Protein AF-A0A6L2QD04-F1 (afdb_monomer)

Radius of gyration: 17.27 Å; Cα contacts (8 Å, |Δi|>4): 149; chains: 1; bounding box: 39×33×48 Å

Structure (mmCIF, N/CA/C/O backbone):
data_AF-A0A6L2QD04-F1
#
_entry.id   AF-A0A6L2QD04-F1
#
loop_
_atom_site.group_PDB
_atom_site.id
_atom_site.type_symbol
_atom_site.label_atom_id
_atom_site.label_alt_id
_atom_site.label_comp_id
_atom_site.label_asym_id
_atom_site.label_entity_id
_atom_site.label_seq_id
_atom_site.pdbx_PDB_ins_code
_atom_site.Cartn_x
_atom_site.Cartn_y
_atom_site.Cartn_z
_atom_site.occupancy
_atom_site.B_iso_or_equiv
_atom_site.auth_seq_id
_atom_site.auth_comp_id
_atom_site.auth_asym_id
_atom_site.auth_atom_id
_atom_site.pdbx_PDB_model_num
ATOM 1 N N . MET A 1 1 ? -4.455 15.829 -9.237 1.00 67.25 1 MET A N 1
ATOM 2 C CA . MET A 1 1 ? -3.980 14.739 -8.359 1.00 67.25 1 MET A CA 1
ATOM 3 C C . MET A 1 1 ? -2.658 15.087 -7.677 1.00 67.25 1 MET A C 1
ATOM 5 O O . MET A 1 1 ? -2.712 15.323 -6.485 1.00 67.25 1 MET A O 1
ATOM 9 N N . ARG A 1 2 ? -1.496 15.216 -8.359 1.00 82.69 2 ARG A N 1
ATOM 10 C CA . ARG A 1 2 ? -0.213 15.537 -7.670 1.00 82.69 2 ARG A CA 1
ATOM 11 C C . ARG A 1 2 ? -0.291 16.780 -6.772 1.00 82.69 2 ARG A C 1
ATOM 13 O O . ARG A 1 2 ? 0.040 16.688 -5.601 1.00 82.69 2 ARG A O 1
ATOM 20 N N . LYS A 1 3 ? -0.734 17.922 -7.311 1.00 88.00 3 LYS A N 1
ATOM 21 C CA . LYS A 1 3 ? -0.821 19.183 -6.549 1.00 88.00 3 LYS A CA 1
ATOM 22 C C . LYS A 1 3 ? -1.772 19.098 -5.349 1.00 88.00 3 LYS A C 1
ATOM 24 O O . LYS A 1 3 ? -1.554 19.785 -4.363 1.00 88.00 3 LYS A O 1
ATOM 29 N N . ASP A 1 4 ? -2.780 18.232 -5.423 1.00 87.44 4 ASP A N 1
ATOM 30 C CA . ASP A 1 4 ? -3.787 18.067 -4.369 1.00 87.44 4 ASP A CA 1
ATOM 31 C C . ASP A 1 4 ? -3.233 17.273 -3.173 1.00 87.44 4 ASP A C 1
ATOM 33 O O . ASP A 1 4 ? -3.698 17.443 -2.051 1.00 87.44 4 ASP A O 1
ATOM 37 N N . VAL A 1 5 ? -2.219 16.426 -3.405 1.00 85.19 5 VAL A N 1
ATOM 38 C CA . VAL A 1 5 ? -1.603 15.561 -2.381 1.00 85.19 5 VAL A CA 1
ATOM 39 C C . VAL A 1 5 ? -0.172 15.958 -2.015 1.00 85.19 5 VAL A C 1
ATOM 41 O O . VAL A 1 5 ? 0.429 15.345 -1.135 1.00 85.19 5 VAL A O 1
ATOM 44 N N . GLU A 1 6 ? 0.389 16.973 -2.678 1.00 87.94 6 GLU A N 1
ATOM 45 C CA . GLU A 1 6 ? 1.796 17.365 -2.538 1.00 87.94 6 GLU A CA 1
ATOM 46 C C . GLU A 1 6 ? 2.138 17.724 -1.092 1.00 87.94 6 GLU A C 1
ATOM 48 O O . GLU A 1 6 ? 3.133 17.232 -0.568 1.00 87.94 6 GLU A O 1
ATOM 53 N N . ARG A 1 7 ? 1.261 18.471 -0.407 1.00 86.62 7 ARG A N 1
ATOM 54 C CA . ARG A 1 7 ? 1.438 18.793 1.013 1.00 86.62 7 ARG A CA 1
ATOM 55 C C . ARG A 1 7 ? 1.570 17.536 1.871 1.00 86.62 7 ARG A C 1
ATOM 57 O O . ARG A 1 7 ? 2.523 17.432 2.623 1.00 86.62 7 ARG A O 1
ATOM 64 N N . TYR A 1 8 ? 0.673 16.567 1.712 1.00 79.69 8 TYR A N 1
ATOM 65 C CA . TYR A 1 8 ? 0.672 15.326 2.500 1.00 79.69 8 TYR A CA 1
ATOM 66 C C . TYR A 1 8 ? 1.805 14.363 2.121 1.00 79.69 8 TYR A C 1
ATOM 68 O O . TYR A 1 8 ? 2.161 13.481 2.894 1.00 79.69 8 TYR A O 1
ATOM 76 N N . SER A 1 9 ? 2.375 14.527 0.924 1.00 79.31 9 SER A N 1
ATOM 77 C CA . SER A 1 9 ? 3.546 13.764 0.480 1.00 79.31 9 SER A CA 1
ATOM 78 C C . SER A 1 9 ? 4.848 14.319 1.068 1.00 79.31 9 SER A C 1
ATOM 80 O O . SER A 1 9 ? 5.815 13.579 1.223 1.00 79.31 9 SER A O 1
ATOM 82 N N . VAL A 1 10 ? 4.881 15.620 1.380 1.00 78.50 10 VAL A N 1
ATOM 83 C CA . VAL A 1 10 ? 6.017 16.297 2.026 1.00 78.50 10 VAL A CA 1
ATOM 84 C C . VAL A 1 10 ? 5.890 16.235 3.553 1.00 78.50 10 VAL A C 1
ATOM 86 O O . VAL A 1 10 ? 6.858 15.937 4.247 1.00 78.50 10 VAL A O 1
ATOM 89 N N . GLU A 1 11 ? 4.686 16.469 4.068 1.00 82.50 11 GLU A N 1
ATOM 90 C CA . GLU A 1 11 ? 4.313 16.465 5.483 1.00 82.50 11 GLU A CA 1
ATOM 91 C C . GLU A 1 11 ? 3.530 15.180 5.795 1.00 82.50 11 GLU A C 1
ATOM 93 O O . GLU A 1 11 ? 2.308 15.191 5.944 1.00 82.50 11 GLU A O 1
ATOM 98 N N . PHE A 1 12 ? 4.232 14.044 5.862 1.00 89.25 12 PHE A N 1
ATOM 99 C CA . PHE A 1 12 ? 3.631 12.742 6.189 1.00 89.25 12 PHE A CA 1
ATOM 100 C C . PHE A 1 12 ? 3.396 12.585 7.706 1.00 89.25 12 PHE A C 1
ATOM 102 O O . PHE A 1 12 ? 3.936 11.690 8.365 1.00 89.25 12 PHE A O 1
ATOM 109 N N . GLU A 1 13 ? 2.638 13.521 8.276 1.00 93.12 13 GLU A N 1
ATOM 110 C CA . GLU A 1 13 ? 2.299 13.575 9.700 1.00 93.12 13 GLU A CA 1
ATOM 111 C C . GLU A 1 13 ? 1.313 12.468 10.099 1.00 93.12 13 GLU A C 1
ATOM 113 O O . GLU A 1 13 ? 0.587 11.916 9.269 1.00 93.12 13 GLU A O 1
ATOM 118 N N . ALA A 1 14 ? 1.319 12.114 11.385 1.00 95.25 14 ALA A N 1
ATOM 119 C CA . ALA A 1 14 ? 0.411 11.113 11.925 1.00 95.25 14 ALA A CA 1
ATOM 120 C C . ALA A 1 14 ? -1.032 11.661 11.966 1.00 95.25 14 ALA A C 1
ATOM 122 O O . ALA A 1 14 ? -1.220 12.839 12.259 1.00 95.25 14 ALA A O 1
ATOM 123 N N . PRO A 1 15 ? -2.064 10.846 11.677 1.00 95.12 15 PRO A N 1
ATOM 124 C CA . PRO A 1 15 ? -3.441 11.333 11.552 1.00 95.12 15 PRO A CA 1
ATOM 125 C C . PRO A 1 15 ? -4.177 11.565 12.888 1.00 95.12 15 PRO A C 1
ATOM 127 O O . PRO A 1 15 ? -5.353 11.921 12.864 1.00 95.12 15 PRO A O 1
ATOM 130 N N . ASP A 1 16 ? -3.536 11.321 14.038 1.00 96.56 16 ASP A N 1
ATOM 131 C CA . ASP A 1 16 ? -4.082 11.519 15.397 1.00 96.56 16 ASP A CA 1
ATOM 132 C C . ASP A 1 16 ? -5.402 10.782 15.698 1.00 96.56 16 ASP A C 1
ATOM 134 O O . ASP A 1 16 ? -6.183 11.137 16.587 1.00 96.56 16 ASP A O 1
ATOM 138 N N . VAL A 1 17 ? -5.619 9.666 15.005 1.00 97.25 17 VAL A N 1
ATOM 139 C CA . VAL A 1 17 ? -6.731 8.732 15.217 1.00 97.25 17 VAL A CA 1
ATOM 140 C C . VAL A 1 17 ? -6.204 7.311 15.364 1.00 97.25 17 VAL A C 1
ATOM 142 O O . VAL A 1 17 ? -5.047 7.030 15.057 1.00 97.25 17 VAL A O 1
ATOM 145 N N . GLU A 1 18 ? -7.032 6.394 15.863 1.00 97.44 18 GLU A N 1
ATOM 146 C CA . GLU A 1 18 ? -6.672 4.976 15.829 1.00 97.44 18 GLU A CA 1
ATOM 147 C C . GLU A 1 18 ? -6.559 4.516 14.368 1.00 97.44 18 GLU A C 1
ATOM 149 O O . GLU A 1 18 ? -7.484 4.703 13.578 1.00 97.44 18 GLU A O 1
ATOM 154 N N . VAL A 1 19 ? -5.410 3.946 14.003 1.00 98.00 19 VAL A N 1
ATOM 155 C CA . VAL A 1 19 ? -5.113 3.520 12.631 1.00 98.00 19 VAL A CA 1
ATOM 156 C C . VAL A 1 19 ? -5.011 2.005 12.577 1.00 98.00 19 VAL A C 1
ATOM 158 O O . VAL A 1 19 ? -4.265 1.393 13.339 1.00 98.00 19 VAL A O 1
ATOM 161 N N . HIS A 1 20 ? -5.700 1.410 11.608 1.00 98.00 20 HIS A N 1
ATOM 162 C CA . HIS A 1 20 ? -5.529 0.016 11.219 1.00 98.00 20 HIS A CA 1
ATOM 163 C C . HIS A 1 20 ? -4.922 -0.030 9.817 1.00 98.00 20 HIS A C 1
ATOM 165 O O . HIS A 1 20 ? -5.602 0.223 8.826 1.00 98.00 20 HIS A O 1
ATOM 171 N N . CYS A 1 21 ? -3.626 -0.320 9.742 1.00 97.88 21 CYS A N 1
ATOM 172 C CA . CYS A 1 21 ? -2.880 -0.405 8.496 1.00 97.88 21 CYS A CA 1
ATOM 173 C C . CYS A 1 21 ? -2.904 -1.838 7.960 1.00 97.88 21 CYS A C 1
ATOM 175 O O . CYS A 1 21 ? -2.276 -2.733 8.533 1.00 97.88 21 CYS A O 1
ATOM 177 N N . LEU A 1 22 ? -3.675 -2.050 6.890 1.00 98.56 22 LEU A N 1
ATOM 178 C CA . LEU A 1 22 ? -3.894 -3.353 6.267 1.00 98.56 22 LEU A CA 1
ATOM 179 C C . LEU A 1 22 ? -3.297 -3.373 4.868 1.00 98.56 22 LEU A C 1
ATOM 181 O O . LEU A 1 22 ? -3.620 -2.503 4.063 1.00 98.56 22 LEU A O 1
ATOM 185 N N . HIS A 1 23 ? -2.497 -4.389 4.556 1.00 98.69 23 HIS A N 1
ATOM 186 C CA . HIS A 1 23 ? -1.992 -4.574 3.198 1.00 98.69 23 HIS A CA 1
ATOM 187 C C . HIS A 1 23 ? -1.594 -6.017 2.881 1.00 98.69 23 HIS A C 1
ATOM 189 O O . HIS A 1 23 ? -1.329 -6.832 3.771 1.00 98.69 23 HIS A O 1
ATOM 195 N N . GLY A 1 24 ? -1.550 -6.322 1.585 1.00 98.50 24 GLY A N 1
ATOM 196 C CA . GLY A 1 24 ? -0.957 -7.548 1.068 1.00 98.50 24 GLY A CA 1
ATOM 197 C C . GLY A 1 24 ? 0.572 -7.512 1.086 1.00 98.50 24 GLY A C 1
ATOM 198 O O . GLY A 1 24 ? 1.175 -6.443 1.185 1.00 98.50 24 GLY A O 1
ATOM 199 N N . TYR A 1 25 ? 1.199 -8.682 1.021 1.00 98.62 25 TYR A N 1
ATOM 200 C CA . TYR A 1 25 ? 2.635 -8.825 0.769 1.00 98.62 25 TYR A CA 1
ATOM 201 C C . TYR A 1 25 ? 2.929 -10.176 0.104 1.00 98.62 25 TYR A C 1
ATOM 203 O O . TYR A 1 25 ? 2.079 -11.074 0.089 1.00 98.62 25 TYR A O 1
ATOM 211 N N . GLY A 1 26 ? 4.144 -10.351 -0.401 1.00 98.44 26 GLY A N 1
ATOM 212 C CA . GLY A 1 26 ? 4.603 -11.563 -1.070 1.00 98.44 26 GLY A CA 1
ATOM 213 C C . GLY A 1 26 ? 4.087 -11.700 -2.502 1.00 98.44 26 GLY A C 1
ATOM 214 O O . GLY A 1 26 ? 3.939 -12.828 -2.973 1.00 98.44 26 GLY A O 1
ATOM 215 N N . VAL A 1 27 ? 3.762 -10.586 -3.166 1.00 98.62 27 VAL A N 1
ATOM 216 C CA . VAL A 1 27 ? 3.346 -10.540 -4.573 1.00 98.62 27 VAL A CA 1
ATOM 217 C C . VAL A 1 27 ? 4.369 -9.729 -5.365 1.00 98.62 27 VAL A C 1
ATOM 219 O O . VAL A 1 27 ? 4.675 -8.590 -5.005 1.00 98.62 27 VAL A O 1
ATOM 222 N N . ASP A 1 28 ? 4.884 -10.309 -6.453 1.00 98.62 28 ASP A N 1
ATOM 223 C CA . ASP A 1 28 ? 5.865 -9.661 -7.326 1.00 98.62 28 ASP A CA 1
ATOM 224 C C . ASP A 1 28 ? 5.348 -8.297 -7.796 1.00 98.62 28 ASP A C 1
ATOM 226 O O . ASP A 1 28 ? 4.399 -8.191 -8.573 1.00 98.62 28 ASP A O 1
ATOM 230 N N . THR A 1 29 ? 5.989 -7.236 -7.311 1.00 98.75 29 THR A N 1
ATOM 231 C CA . THR A 1 29 ? 5.585 -5.851 -7.553 1.00 98.75 29 THR A CA 1
ATOM 232 C C . THR A 1 29 ? 6.700 -5.123 -8.277 1.00 98.75 29 THR A C 1
ATOM 234 O O . THR A 1 29 ? 7.839 -5.103 -7.804 1.00 98.75 29 THR A O 1
ATOM 237 N N . VAL A 1 30 ? 6.398 -4.505 -9.421 1.00 98.25 30 VAL A N 1
ATOM 238 C CA . VAL A 1 30 ? 7.399 -3.749 -10.187 1.00 98.25 30 VAL A CA 1
ATOM 239 C C . VAL A 1 30 ? 8.001 -2.663 -9.293 1.00 98.25 30 VAL A C 1
ATOM 241 O O . VAL A 1 30 ? 7.300 -1.825 -8.736 1.00 98.25 30 VAL A O 1
ATOM 244 N N . SER A 1 31 ? 9.318 -2.705 -9.123 1.00 97.38 31 SER A N 1
ATOM 245 C CA . SER A 1 31 ? 10.080 -1.789 -8.267 1.00 97.38 31 SER A CA 1
ATOM 246 C C . SER A 1 31 ? 10.975 -0.855 -9.076 1.00 97.38 31 SER A C 1
ATOM 248 O O . SER A 1 31 ? 11.298 0.244 -8.625 1.00 97.38 31 SER A O 1
ATOM 250 N N . ARG A 1 32 ? 11.396 -1.282 -10.276 1.00 97.31 32 ARG A N 1
ATOM 251 C CA . ARG A 1 32 ? 12.217 -0.490 -11.200 1.00 97.31 32 ARG A CA 1
ATOM 252 C C . ARG A 1 32 ? 11.890 -0.829 -12.649 1.00 97.31 32 ARG A C 1
ATOM 254 O O . ARG A 1 32 ? 11.643 -1.989 -12.979 1.00 97.31 32 ARG A O 1
ATOM 261 N N . LEU A 1 33 ? 11.966 0.196 -13.493 1.00 97.69 33 LEU A N 1
ATOM 262 C CA . LEU A 1 33 ? 11.900 0.103 -14.949 1.00 97.69 33 LEU A CA 1
ATOM 263 C C . LEU A 1 33 ? 13.313 0.274 -15.507 1.00 97.69 33 LEU A C 1
ATOM 265 O O . LEU A 1 33 ? 13.982 1.258 -15.185 1.00 97.69 33 LEU A O 1
ATOM 269 N N . VAL A 1 34 ? 13.774 -0.665 -16.328 1.00 97.44 34 VAL A N 1
ATOM 270 C CA . VAL A 1 34 ? 15.114 -0.632 -16.922 1.00 97.44 34 VAL A CA 1
ATOM 271 C C . VAL A 1 34 ? 14.993 -0.457 -18.429 1.00 97.44 34 VAL A C 1
ATOM 273 O O . VAL A 1 34 ? 14.594 -1.368 -19.147 1.00 97.44 34 VAL A O 1
ATOM 276 N N . TYR A 1 35 ? 15.365 0.726 -18.912 1.00 97.75 35 TYR A N 1
ATOM 277 C CA . TYR A 1 35 ? 15.435 1.030 -20.339 1.00 97.75 35 TYR A CA 1
ATOM 278 C C . TYR A 1 35 ? 16.862 0.840 -20.850 1.00 97.75 35 TYR A C 1
ATOM 280 O O . TYR A 1 35 ? 17.827 1.293 -20.228 1.00 97.75 35 TYR A O 1
ATOM 288 N N . LYS A 1 36 ? 17.007 0.217 -22.021 1.00 95.62 36 LYS A N 1
ATOM 289 C CA . LYS A 1 36 ? 18.293 0.157 -22.729 1.00 95.62 36 LYS A CA 1
ATOM 290 C C . LYS A 1 36 ? 18.696 1.554 -23.235 1.00 95.62 36 LYS A C 1
ATOM 292 O O . LYS A 1 36 ? 17.827 2.410 -23.426 1.00 95.62 36 LYS A O 1
ATOM 297 N N . PRO A 1 37 ? 19.995 1.814 -23.478 1.00 96.12 37 PRO A N 1
ATOM 298 C CA . PRO A 1 37 ? 20.443 3.101 -24.008 1.00 96.12 37 PRO A CA 1
ATOM 299 C C . PRO A 1 37 ? 19.691 3.492 -25.289 1.00 96.12 37 PRO A C 1
ATOM 301 O O . PRO A 1 37 ? 19.620 2.708 -26.230 1.00 96.12 37 PRO A O 1
ATOM 304 N N . GLY A 1 38 ? 19.122 4.702 -25.311 1.00 95.81 38 GLY A N 1
ATOM 305 C CA . GLY A 1 38 ? 18.354 5.228 -26.448 1.00 95.81 38 GLY A CA 1
ATOM 306 C C . GLY A 1 38 ? 16.924 4.691 -26.597 1.00 95.81 38 GLY A C 1
ATOM 307 O O . GLY A 1 38 ? 16.251 5.073 -27.546 1.00 95.81 38 GLY A O 1
ATOM 308 N N . ALA A 1 39 ? 16.453 3.829 -25.690 1.00 95.69 39 ALA A N 1
ATOM 309 C CA . ALA A 1 39 ? 15.125 3.213 -25.769 1.00 95.69 39 ALA A CA 1
ATOM 310 C C . ALA A 1 39 ? 14.027 4.003 -25.024 1.00 95.69 39 ALA A C 1
ATOM 312 O O . ALA A 1 39 ? 12.843 3.807 -25.280 1.00 95.69 39 ALA A O 1
ATOM 313 N N . PHE A 1 40 ? 14.405 4.891 -24.097 1.00 96.19 40 PHE A N 1
ATOM 314 C CA . PHE A 1 40 ? 13.463 5.739 -23.360 1.00 96.19 40 PHE A CA 1
ATOM 315 C C . PHE A 1 40 ? 13.056 6.975 -24.187 1.00 96.19 40 PHE A C 1
ATOM 317 O O . PHE A 1 40 ? 13.950 7.618 -24.744 1.00 96.19 40 PHE A O 1
ATOM 324 N N . PRO A 1 41 ? 11.772 7.386 -24.197 1.00 94.50 41 PRO A N 1
ATOM 325 C CA . PRO A 1 41 ? 10.631 6.791 -23.487 1.00 94.50 41 PRO A CA 1
ATOM 326 C C . PRO A 1 41 ? 9.804 5.794 -24.321 1.00 94.50 41 PRO A C 1
ATOM 328 O O . PRO A 1 41 ? 8.822 5.266 -23.809 1.00 94.50 41 PRO A O 1
ATOM 331 N N . ASP A 1 42 ? 10.166 5.563 -25.585 1.00 96.31 42 ASP A N 1
ATOM 332 C CA . ASP A 1 42 ? 9.242 5.017 -26.591 1.00 96.31 42 ASP A CA 1
ATOM 333 C C . ASP A 1 42 ? 9.205 3.481 -26.697 1.00 96.31 42 ASP A C 1
ATOM 335 O O . ASP A 1 42 ? 8.343 2.940 -27.388 1.00 96.31 42 ASP A O 1
ATOM 339 N N . GLN A 1 43 ? 10.131 2.763 -26.057 1.00 96.19 43 GLN A N 1
ATOM 340 C CA . GLN A 1 43 ? 10.164 1.293 -26.056 1.00 96.19 43 GLN A CA 1
ATOM 341 C C . GLN A 1 43 ? 9.817 0.722 -24.683 1.00 96.19 43 GLN A C 1
ATOM 343 O O . GLN A 1 43 ? 10.030 1.372 -23.665 1.00 96.19 43 GLN A O 1
ATOM 348 N N . ASP A 1 44 ? 9.343 -0.521 -24.640 1.00 96.62 44 ASP A N 1
ATOM 349 C CA . ASP A 1 44 ? 9.031 -1.175 -23.370 1.00 96.62 44 ASP A CA 1
ATOM 350 C C . ASP A 1 44 ? 10.302 -1.404 -22.522 1.00 96.62 44 ASP A C 1
ATOM 3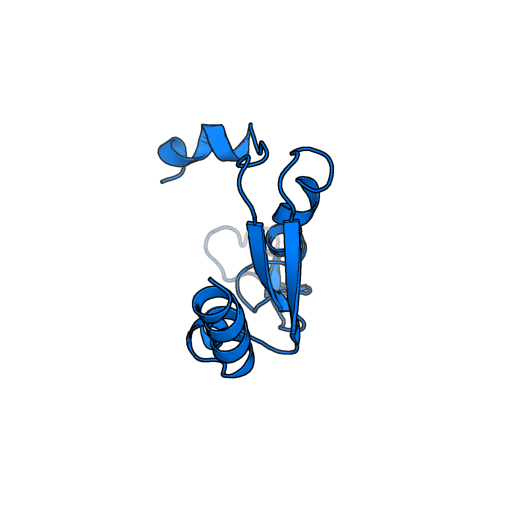52 O O . ASP A 1 44 ? 11.328 -1.856 -23.048 1.00 96.62 44 ASP A O 1
ATOM 356 N N . PRO A 1 45 ? 10.265 -1.100 -21.211 1.00 97.19 45 PRO A N 1
ATOM 357 C CA . PRO A 1 45 ? 11.357 -1.415 -20.301 1.00 97.19 45 PRO A CA 1
ATOM 358 C C . PRO A 1 45 ? 11.339 -2.881 -19.862 1.00 97.19 45 PRO A C 1
ATOM 360 O O . PRO A 1 45 ? 10.295 -3.530 -19.827 1.00 97.19 45 PRO A O 1
ATOM 363 N N . ASP A 1 46 ? 12.487 -3.362 -19.393 1.00 97.50 46 ASP A N 1
ATOM 364 C CA . ASP A 1 46 ? 12.545 -4.564 -18.564 1.00 97.50 46 ASP A CA 1
ATOM 365 C C . ASP A 1 46 ? 12.086 -4.223 -17.129 1.00 97.50 46 ASP A C 1
ATOM 367 O O . ASP A 1 46 ? 12.381 -3.142 -16.601 1.00 97.50 46 ASP A O 1
ATOM 371 N N . PHE A 1 47 ? 11.379 -5.147 -16.472 1.00 97.75 47 PHE A N 1
ATOM 372 C CA . PHE A 1 47 ? 10.888 -4.962 -15.103 1.00 97.75 47 PHE A CA 1
ATOM 373 C C . PHE A 1 47 ? 11.771 -5.669 -14.079 1.00 97.75 47 PHE A C 1
ATOM 375 O O . PHE A 1 47 ? 12.095 -6.848 -14.224 1.00 97.75 47 PHE A O 1
ATOM 382 N N . LEU A 1 48 ? 12.100 -4.961 -12.997 1.00 98.06 48 LEU A N 1
ATOM 383 C CA . LEU A 1 48 ? 12.641 -5.576 -11.787 1.00 98.06 48 LEU A CA 1
ATOM 384 C C . LEU A 1 48 ? 11.573 -5.600 -10.704 1.00 98.06 48 LEU A C 1
ATOM 386 O O . LEU A 1 48 ? 11.029 -4.557 -10.332 1.00 98.06 48 LEU A O 1
ATOM 390 N N . TYR A 1 49 ? 11.320 -6.786 -10.171 1.00 98.38 49 TYR A N 1
ATOM 391 C CA . TYR A 1 49 ? 10.308 -7.014 -9.151 1.00 98.38 49 TYR A CA 1
ATOM 392 C C . TYR A 1 49 ? 10.921 -6.970 -7.751 1.00 98.38 49 TYR A C 1
ATOM 394 O O . TYR A 1 49 ? 12.064 -7.374 -7.536 1.00 98.38 49 TYR A O 1
ATOM 402 N N . GLY A 1 50 ? 10.149 -6.442 -6.812 1.00 98.31 50 GLY A N 1
ATOM 403 C CA . GLY A 1 50 ? 10.378 -6.538 -5.378 1.00 98.31 50 GLY A CA 1
ATOM 404 C C . GLY A 1 50 ? 9.086 -6.947 -4.677 1.00 98.31 50 GLY A C 1
ATOM 405 O O . GLY A 1 50 ? 8.087 -7.250 -5.329 1.00 98.31 50 GLY A O 1
ATOM 406 N N . ASP A 1 51 ? 9.104 -6.933 -3.348 1.00 98.69 51 ASP A N 1
ATOM 407 C CA . ASP A 1 51 ? 7.928 -7.280 -2.552 1.00 98.69 51 ASP A CA 1
ATOM 408 C C . ASP A 1 51 ? 6.861 -6.165 -2.563 1.00 98.69 51 ASP A C 1
ATOM 410 O O . ASP A 1 51 ? 7.167 -4.970 -2.696 1.00 98.69 51 ASP A O 1
ATOM 414 N N . GLY A 1 52 ? 5.603 -6.566 -2.406 1.00 98.69 52 GLY A N 1
ATOM 415 C CA . GLY A 1 52 ? 4.422 -5.713 -2.370 1.00 98.69 52 GLY A CA 1
ATOM 416 C C . GLY A 1 52 ? 3.132 -6.505 -2.591 1.00 98.69 52 GLY A C 1
ATOM 417 O O . GLY A 1 52 ? 3.072 -7.711 -2.345 1.00 98.69 52 GLY A O 1
ATOM 418 N N . ASP A 1 53 ? 2.094 -5.811 -3.053 1.00 98.62 53 ASP A N 1
ATOM 419 C CA . ASP A 1 53 ? 0.772 -6.378 -3.364 1.00 98.62 53 ASP A CA 1
ATOM 420 C C . ASP A 1 53 ? 0.529 -6.540 -4.883 1.00 98.62 53 ASP A C 1
ATOM 422 O O . ASP A 1 53 ? -0.600 -6.668 -5.350 1.00 98.62 53 ASP A O 1
ATOM 426 N N . GLY A 1 54 ? 1.584 -6.502 -5.693 1.00 98.44 54 GLY A N 1
ATOM 427 C CA . GLY A 1 54 ? 1.525 -6.544 -7.154 1.00 98.44 54 GLY A CA 1
ATOM 428 C C . GLY A 1 54 ? 1.309 -5.177 -7.809 1.00 98.44 54 GLY A C 1
ATOM 429 O O . GLY A 1 54 ? 1.426 -5.068 -9.027 1.00 98.44 54 GLY A O 1
ATOM 430 N N . THR A 1 55 ? 1.023 -4.118 -7.040 1.00 98.31 55 THR A N 1
ATOM 431 C CA . THR A 1 55 ? 0.918 -2.732 -7.540 1.00 98.31 55 THR A CA 1
ATOM 432 C C . THR A 1 55 ? 1.714 -1.744 -6.687 1.00 98.31 55 THR A C 1
ATOM 434 O O . THR A 1 55 ? 2.469 -0.933 -7.219 1.00 98.31 55 THR A O 1
ATOM 437 N N . VAL A 1 56 ? 1.573 -1.812 -5.367 1.00 98.44 56 VAL A N 1
ATOM 438 C CA . VAL A 1 56 ? 2.207 -0.926 -4.392 1.00 98.44 56 VAL A CA 1
ATOM 439 C C . VAL A 1 56 ? 3.368 -1.661 -3.726 1.00 98.44 56 VAL A C 1
ATOM 441 O O . VAL A 1 56 ? 3.200 -2.742 -3.163 1.00 98.44 56 VAL A O 1
ATOM 444 N N . ASN A 1 57 ? 4.571 -1.083 -3.792 1.00 98.56 57 ASN A N 1
ATOM 445 C CA . ASN A 1 57 ? 5.755 -1.692 -3.184 1.00 98.56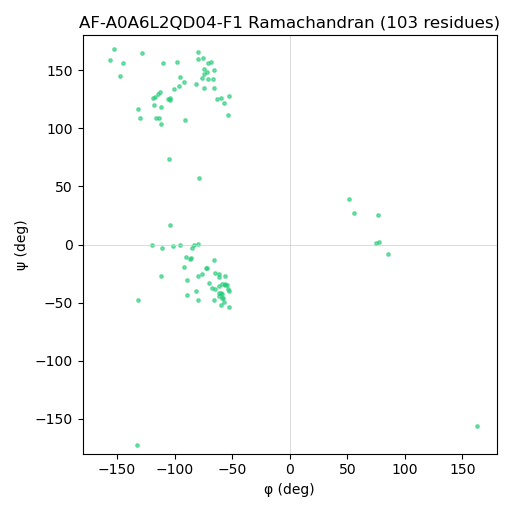 57 ASN A CA 1
ATOM 446 C C . ASN A 1 57 ? 5.640 -1.742 -1.655 1.00 98.56 57 ASN A C 1
ATOM 448 O O . ASN A 1 57 ? 5.091 -0.826 -1.034 1.00 98.56 57 ASN A O 1
ATOM 452 N N . ILE A 1 58 ? 6.272 -2.749 -1.046 1.00 98.44 58 ILE A N 1
ATOM 453 C CA . ILE A 1 58 ? 6.263 -2.960 0.408 1.00 98.44 58 ILE A CA 1
ATOM 454 C C . ILE A 1 58 ? 6.707 -1.719 1.195 1.00 98.44 58 ILE A C 1
ATOM 456 O O . ILE A 1 58 ? 6.076 -1.352 2.180 1.00 98.44 58 ILE A O 1
ATOM 460 N N . HIS A 1 59 ? 7.706 -0.985 0.692 1.00 96.56 59 HIS A N 1
ATOM 461 C CA . HIS A 1 59 ? 8.188 0.249 1.319 1.00 96.56 59 HIS A CA 1
ATOM 462 C C . HIS A 1 59 ? 7.103 1.324 1.461 1.00 96.56 59 HIS A C 1
ATOM 464 O O . HIS A 1 59 ? 7.119 2.086 2.423 1.00 96.56 59 HIS A O 1
ATOM 470 N N . SER A 1 60 ? 6.169 1.399 0.508 1.00 96.56 60 SER A N 1
ATOM 471 C CA . SER A 1 60 ? 5.042 2.329 0.583 1.00 96.56 60 SER A CA 1
ATOM 472 C C . SER A 1 60 ? 3.931 1.777 1.473 1.00 96.56 60 SER A C 1
ATOM 474 O O . SER A 1 60 ? 3.333 2.535 2.233 1.00 96.56 60 SER A O 1
ATOM 476 N N . LEU A 1 61 ? 3.655 0.472 1.390 1.00 98.12 61 LEU A N 1
ATOM 477 C CA . LEU A 1 61 ? 2.628 -0.197 2.195 1.00 98.12 61 LEU A CA 1
ATOM 478 C C . LEU A 1 61 ? 2.921 -0.116 3.701 1.00 98.12 61 LEU A C 1
ATOM 480 O O . LEU A 1 61 ? 2.009 0.082 4.500 1.00 98.12 61 LEU A O 1
ATOM 484 N N . GLU A 1 62 ? 4.195 -0.182 4.083 1.00 97.88 62 GLU A N 1
ATOM 485 C CA . GLU A 1 62 ? 4.649 -0.078 5.473 1.00 97.88 62 GLU A CA 1
ATOM 486 C C . GLU A 1 62 ? 4.795 1.371 5.969 1.00 97.88 62 GLU A C 1
ATOM 488 O O . GLU A 1 62 ? 5.125 1.597 7.134 1.00 97.88 62 GLU A O 1
ATOM 493 N N . GLY A 1 63 ? 4.519 2.381 5.133 1.00 95.94 63 GLY A N 1
ATOM 494 C CA . GLY A 1 63 ? 4.707 3.794 5.487 1.00 95.94 63 GLY A CA 1
ATOM 495 C C . GLY A 1 63 ? 3.953 4.213 6.755 1.00 95.94 63 GLY A C 1
ATOM 496 O O . GLY A 1 63 ? 4.476 4.974 7.572 1.00 95.94 63 GLY A O 1
ATOM 497 N N . CYS A 1 64 ? 2.769 3.640 6.982 1.00 96.62 64 CYS A N 1
ATOM 498 C CA . CYS A 1 64 ? 1.949 3.843 8.180 1.00 96.62 64 CYS A CA 1
ATOM 499 C C . CYS A 1 64 ? 2.679 3.517 9.499 1.00 96.62 64 CYS A C 1
ATOM 501 O O . CYS A 1 64 ? 2.370 4.105 10.535 1.00 96.62 64 CYS A O 1
ATOM 503 N N . LEU A 1 65 ? 3.675 2.620 9.482 1.00 96.94 65 LEU A N 1
ATOM 504 C CA . LEU A 1 65 ? 4.465 2.266 10.666 1.00 96.94 65 LEU A CA 1
ATOM 505 C C . LEU A 1 65 ? 5.294 3.445 11.173 1.00 96.94 65 LEU A C 1
ATOM 507 O O . LEU A 1 65 ? 5.584 3.531 12.364 1.00 96.94 65 LEU A O 1
ATOM 511 N N . SER A 1 66 ? 5.612 4.402 10.300 1.00 95.69 66 SER A N 1
ATOM 512 C CA . SER A 1 66 ? 6.327 5.619 10.686 1.00 95.69 66 SER A CA 1
ATOM 513 C C . SER A 1 66 ? 5.533 6.526 11.634 1.00 95.69 66 SER A C 1
ATOM 515 O O . SER A 1 66 ? 6.126 7.438 12.215 1.00 95.69 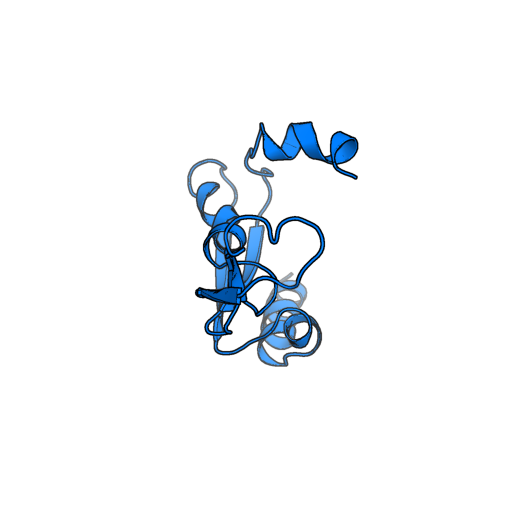66 SER A O 1
ATOM 517 N N . TRP A 1 67 ? 4.225 6.296 11.799 1.00 97.00 67 TRP A N 1
ATOM 518 C CA . TRP A 1 67 ? 3.366 7.004 12.751 1.00 97.00 67 TRP A CA 1
ATOM 519 C C . TRP A 1 67 ? 3.386 6.391 14.157 1.00 97.00 67 TRP A C 1
ATOM 521 O O . TRP A 1 67 ? 2.915 7.019 15.107 1.00 97.00 67 TRP A O 1
ATOM 531 N N . GLN A 1 68 ? 3.954 5.192 14.335 1.00 96.12 68 GLN A N 1
ATOM 532 C CA . GLN A 1 68 ? 4.113 4.596 15.661 1.00 96.12 68 GLN A CA 1
ATOM 533 C C . GLN A 1 68 ? 4.974 5.501 16.552 1.00 96.12 68 GLN A C 1
ATOM 535 O O . GLN A 1 68 ? 6.073 5.908 16.183 1.00 96.12 68 GLN A O 1
ATOM 540 N N . GLY A 1 69 ? 4.451 5.845 17.732 1.00 95.69 69 GLY A N 1
ATOM 541 C CA . GLY A 1 69 ? 5.119 6.751 18.671 1.00 95.69 69 GLY A CA 1
ATOM 542 C C . GLY A 1 69 ? 5.079 8.236 18.288 1.00 95.69 69 GLY A C 1
ATOM 543 O O . GLY A 1 69 ? 5.618 9.048 19.034 1.00 95.69 69 GLY A O 1
ATOM 544 N N . LYS A 1 70 ? 4.436 8.607 17.170 1.00 96.56 70 LYS A N 1
ATOM 545 C CA . LYS A 1 70 ? 4.230 10.011 16.757 1.00 96.56 70 LYS A CA 1
ATOM 546 C C . LYS A 1 70 ? 2.827 10.547 17.046 1.00 96.56 70 LYS A C 1
ATOM 548 O O . LYS A 1 70 ? 2.558 11.704 16.766 1.00 96.56 70 LYS A O 1
ATOM 553 N N . GLN A 1 71 ? 1.958 9.710 17.597 1.00 97.00 71 GLN A N 1
ATOM 554 C CA . GLN A 1 71 ? 0.605 10.052 18.023 1.00 97.00 71 GLN A CA 1
ATOM 555 C C . GLN A 1 71 ? 0.252 9.252 19.281 1.00 97.00 71 GLN A C 1
ATOM 557 O O . GLN A 1 71 ? 0.803 8.172 19.514 1.00 97.00 71 GLN A O 1
ATOM 562 N N . GLU A 1 72 ? -0.690 9.754 20.083 1.00 97.38 72 GLU A N 1
ATOM 563 C CA . GLU A 1 72 ? -1.184 9.033 21.268 1.00 97.38 72 GLU A CA 1
ATOM 564 C C . GLU A 1 72 ? -2.020 7.803 20.892 1.00 97.38 72 GLU A C 1
ATOM 566 O O . GLU A 1 72 ? -2.044 6.798 21.608 1.00 97.38 72 GLU A O 1
ATOM 571 N N . LYS A 1 73 ? -2.754 7.890 19.777 1.00 98.00 73 LYS A N 1
ATOM 572 C CA . LYS A 1 73 ? -3.645 6.824 19.315 1.00 98.00 73 LYS A CA 1
ATOM 573 C C . LYS A 1 73 ? -2.834 5.675 18.720 1.00 98.00 73 LYS A C 1
ATOM 575 O O . LYS A 1 73 ? -1.785 5.878 18.113 1.00 98.00 73 LYS A O 1
ATOM 580 N N . LYS A 1 74 ? -3.319 4.445 18.875 1.00 97.69 74 LYS A N 1
ATOM 581 C CA . LYS A 1 74 ? -2.587 3.253 18.429 1.00 97.69 74 LYS A CA 1
ATOM 582 C C . LYS A 1 74 ? -2.568 3.127 16.906 1.00 97.69 74 LYS A C 1
ATOM 584 O O . LYS A 1 74 ? -3.530 3.483 16.231 1.00 97.69 74 LYS A O 1
ATOM 589 N N . VAL A 1 75 ? -1.478 2.554 16.399 1.00 98.38 75 VAL A N 1
ATOM 590 C CA . VAL A 1 75 ? -1.324 2.136 15.002 1.00 98.38 75 VAL A CA 1
ATOM 591 C C . VAL A 1 75 ? -1.158 0.619 14.981 1.00 98.38 75 VAL A C 1
ATOM 593 O O . VAL A 1 75 ? -0.133 0.095 15.423 1.00 98.38 75 VAL A O 1
ATOM 596 N N . TYR A 1 76 ? -2.176 -0.086 14.496 1.00 98.12 76 TYR A N 1
ATOM 597 C CA . TYR A 1 76 ? -2.159 -1.532 14.295 1.00 98.12 76 TYR A CA 1
ATOM 598 C C . TYR A 1 76 ? -1.687 -1.857 12.883 1.00 98.12 76 TYR A C 1
ATOM 600 O O . TYR A 1 76 ? -2.097 -1.213 11.920 1.00 98.12 76 TYR A O 1
ATOM 608 N N . HIS A 1 77 ? -0.864 -2.893 12.759 1.00 98.31 77 HIS A N 1
ATOM 609 C CA . HIS A 1 77 ? -0.353 -3.382 11.483 1.00 98.31 77 HIS A CA 1
ATOM 610 C C . HIS A 1 77 ? -0.836 -4.807 11.260 1.00 98.31 77 HIS A C 1
ATOM 612 O O . HIS A 1 77 ? -0.581 -5.684 12.084 1.00 98.31 77 HIS A O 1
ATOM 618 N N . GLN A 1 78 ? -1.576 -5.024 10.177 1.00 98.38 78 GLN A N 1
ATOM 619 C CA . GLN A 1 78 ? -2.113 -6.328 9.816 1.00 98.38 78 GLN A CA 1
ATOM 620 C C . GLN A 1 78 ? -1.786 -6.624 8.356 1.00 98.38 78 GLN A C 1
ATOM 622 O O . GLN A 1 78 ? -2.372 -6.054 7.439 1.00 98.38 78 GLN A O 1
ATOM 627 N N . THR A 1 79 ? -0.874 -7.563 8.140 1.00 98.50 79 THR A N 1
ATOM 628 C CA . THR A 1 79 ? -0.474 -7.985 6.799 1.00 98.50 79 THR A CA 1
ATOM 629 C C . THR A 1 79 ? -1.197 -9.258 6.377 1.00 98.50 79 THR A C 1
ATOM 631 O O . THR A 1 79 ? -1.670 -10.039 7.212 1.00 98.50 79 THR A O 1
ATOM 634 N N . PHE A 1 80 ? -1.295 -9.466 5.065 1.00 98.56 80 PHE A N 1
ATOM 635 C CA . PHE A 1 80 ? -1.929 -10.638 4.471 1.00 98.56 80 PHE A CA 1
ATOM 636 C C . PHE A 1 80 ? -1.026 -11.234 3.391 1.00 98.56 80 PHE A C 1
ATOM 638 O O . PHE A 1 80 ? -0.745 -10.596 2.380 1.00 98.56 80 PHE A O 1
ATOM 645 N N . SER A 1 81 ? -0.574 -12.469 3.605 1.00 98.38 81 SER A N 1
ATOM 646 C CA . SER A 1 81 ? 0.322 -13.145 2.667 1.00 98.38 81 SER A CA 1
ATOM 647 C C . SER A 1 81 ? -0.363 -13.454 1.338 1.00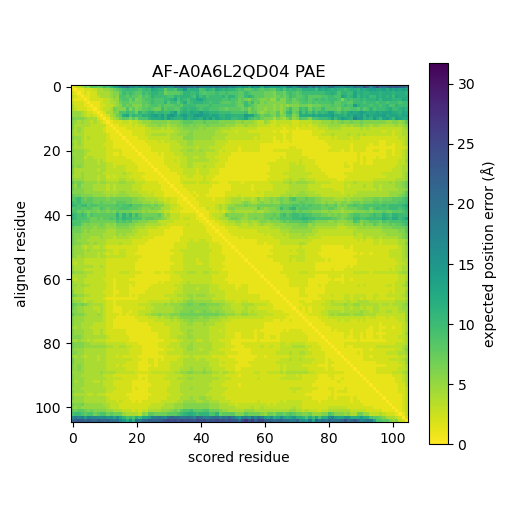 98.38 81 SER A C 1
ATOM 649 O O . SER A 1 81 ? -1.543 -13.839 1.315 1.00 98.38 81 SER A O 1
ATOM 651 N N . SER A 1 82 ? 0.417 -13.312 0.261 1.00 98.00 82 SER A N 1
ATOM 652 C CA . SER A 1 82 ? 0.057 -13.626 -1.125 1.00 98.00 82 SER A CA 1
ATOM 653 C C . SER A 1 82 ? -1.259 -12.978 -1.552 1.00 98.00 82 SER A C 1
ATOM 655 O O . SER A 1 82 ? -2.090 -13.611 -2.201 1.00 98.00 82 SER A O 1
ATOM 657 N N . LEU A 1 83 ? -1.476 -11.735 -1.117 1.00 98.38 83 LEU A N 1
ATOM 658 C CA . LEU A 1 83 ? -2.690 -10.982 -1.390 1.00 98.38 83 LEU A CA 1
ATOM 659 C C . LEU A 1 83 ? -2.372 -9.814 -2.313 1.00 98.38 83 LEU A C 1
ATOM 661 O O . LEU A 1 83 ? -1.585 -8.942 -1.952 1.00 98.38 83 LEU A O 1
ATOM 665 N N . ASP A 1 84 ? -2.979 -9.814 -3.494 1.00 98.19 84 ASP A N 1
ATOM 666 C CA . ASP A 1 84 ? -2.788 -8.748 -4.465 1.00 98.19 84 ASP A CA 1
ATOM 667 C C . ASP A 1 84 ? -3.637 -7.505 -4.145 1.00 98.19 84 ASP A C 1
ATOM 669 O O . ASP A 1 84 ? -4.593 -7.544 -3.358 1.00 98.19 84 ASP A O 1
ATOM 673 N N . HIS A 1 85 ? -3.291 -6.406 -4.810 1.00 98.38 85 HIS A N 1
ATOM 674 C CA . HIS A 1 85 ? -3.871 -5.082 -4.640 1.00 98.38 85 HIS A CA 1
ATOM 675 C C . HIS A 1 85 ? -5.400 -5.064 -4.749 1.00 98.38 85 HIS A C 1
ATOM 677 O O . HIS A 1 85 ? -6.077 -4.388 -3.977 1.00 98.38 85 HIS A O 1
ATOM 683 N N . MET A 1 86 ? -5.972 -5.826 -5.685 1.00 98.31 86 MET A N 1
ATOM 684 C CA . MET A 1 86 ? -7.424 -5.890 -5.872 1.00 98.31 86 MET A CA 1
ATOM 685 C C . MET A 1 86 ? -8.058 -6.983 -5.010 1.00 98.31 86 MET A C 1
ATOM 687 O O . MET A 1 86 ? -9.203 -6.841 -4.561 1.00 98.31 86 MET A O 1
ATOM 691 N N . GLY A 1 87 ? -7.314 -8.059 -4.751 1.00 98.06 87 GLY A N 1
ATOM 692 C CA . GLY A 1 87 ? -7.709 -9.168 -3.893 1.00 98.06 87 GLY A CA 1
ATOM 693 C C . GLY A 1 87 ? -8.087 -8.726 -2.481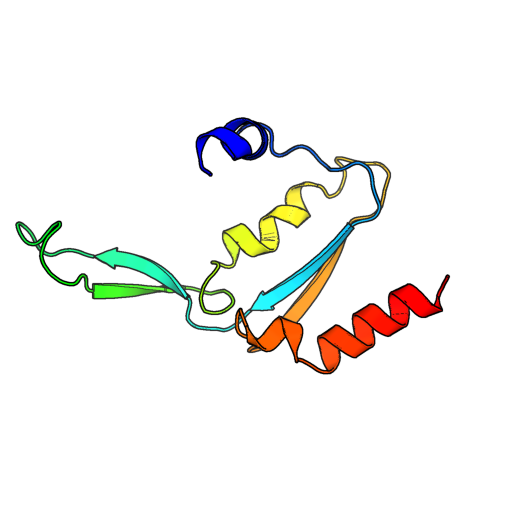 1.00 98.06 87 GLY A C 1
ATOM 694 O O . GLY A 1 87 ? -9.034 -9.272 -1.907 1.00 98.06 87 GLY A O 1
ATOM 695 N N . ILE A 1 88 ? -7.433 -7.689 -1.943 1.00 98.38 88 ILE A N 1
ATOM 696 C CA . ILE A 1 88 ? -7.670 -7.199 -0.576 1.00 98.38 88 ILE A CA 1
ATOM 697 C C . ILE A 1 88 ? -9.139 -6.857 -0.287 1.00 98.38 88 ILE A C 1
ATOM 699 O O . ILE A 1 88 ? -9.639 -7.141 0.800 1.00 98.38 88 ILE A O 1
ATOM 703 N N . LEU A 1 89 ? -9.878 -6.347 -1.277 1.00 97.75 89 LEU A N 1
ATOM 704 C CA . LEU A 1 89 ? -11.288 -5.968 -1.126 1.00 97.75 89 LEU A CA 1
ATOM 705 C C . LEU A 1 89 ? -12.233 -7.177 -1.012 1.00 97.75 89 LEU A C 1
ATOM 707 O O . LEU A 1 89 ? -13.372 -7.046 -0.562 1.00 97.75 89 LEU A O 1
ATOM 711 N N . ARG A 1 90 ? -11.790 -8.359 -1.453 1.00 97.31 90 ARG A N 1
ATOM 712 C CA . ARG A 1 90 ? -12.600 -9.586 -1.545 1.00 97.31 90 ARG A CA 1
ATOM 713 C C . ARG A 1 90 ? -12.054 -10.729 -0.697 1.00 97.31 90 ARG A C 1
ATOM 715 O O . ARG A 1 90 ? -12.669 -11.798 -0.659 1.00 97.31 90 ARG A O 1
ATOM 722 N N . ASP A 1 91 ? -10.951 -10.529 0.006 1.00 98.50 91 ASP A N 1
ATOM 723 C CA . ASP A 1 91 ? -10.361 -11.560 0.845 1.00 98.50 91 ASP A CA 1
ATOM 724 C C . ASP A 1 91 ? -11.182 -11.766 2.127 1.00 98.50 91 ASP A C 1
ATOM 726 O O . ASP A 1 91 ? -11.618 -10.820 2.790 1.00 98.50 91 ASP A O 1
ATOM 730 N N . 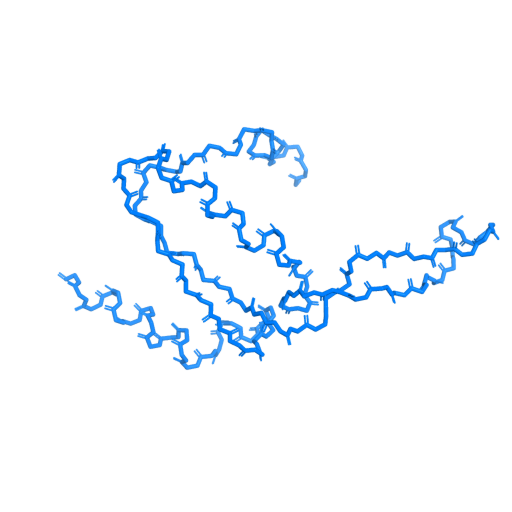LYS A 1 92 ? -11.432 -13.032 2.478 1.00 98.31 92 LYS A N 1
ATOM 731 C CA . LYS A 1 92 ? -12.194 -13.370 3.683 1.00 98.31 92 LYS A CA 1
ATOM 732 C C . LYS A 1 92 ? -11.457 -12.941 4.953 1.00 98.31 92 LYS A C 1
ATOM 734 O O . LYS A 1 92 ? -12.111 -12.440 5.854 1.00 98.31 92 LYS A O 1
ATOM 739 N N . ARG A 1 93 ? -10.131 -13.082 5.011 1.00 98.50 93 ARG A N 1
ATOM 740 C CA . ARG A 1 93 ? -9.298 -12.706 6.164 1.00 98.50 93 ARG A CA 1
ATOM 741 C C . ARG A 1 93 ? -9.413 -11.207 6.439 1.00 98.50 93 ARG A C 1
ATOM 743 O O . ARG A 1 93 ? -9.566 -10.806 7.588 1.00 98.50 93 ARG A O 1
ATOM 750 N N . VAL A 1 94 ? -9.407 -10.395 5.378 1.00 98.31 94 VAL A N 1
ATOM 751 C CA . VAL A 1 94 ? -9.600 -8.939 5.466 1.00 98.31 94 VAL A CA 1
ATOM 752 C C . VAL A 1 94 ? -11.009 -8.614 5.958 1.00 98.31 94 VAL A C 1
ATOM 754 O O . VAL A 1 94 ? -11.165 -7.844 6.902 1.00 98.31 94 VAL A O 1
ATOM 757 N N . ARG A 1 95 ? -12.047 -9.239 5.382 1.00 97.94 95 ARG A N 1
ATOM 758 C CA . ARG A 1 95 ? -13.430 -9.052 5.857 1.00 97.94 95 ARG 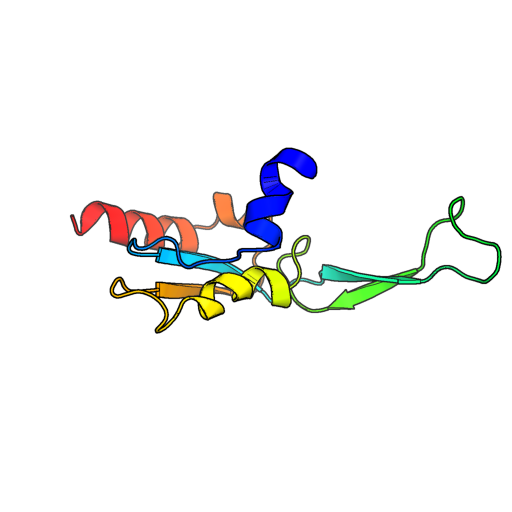A CA 1
ATOM 759 C C . ARG A 1 95 ? -13.607 -9.455 7.317 1.00 97.94 95 ARG A C 1
ATOM 761 O O . ARG A 1 95 ? -14.226 -8.709 8.063 1.00 97.94 95 ARG A O 1
ATOM 768 N N . ASP A 1 96 ? -13.079 -10.607 7.718 1.00 98.06 96 ASP A N 1
ATOM 769 C CA . ASP A 1 96 ? -13.167 -11.103 9.092 1.00 98.06 96 ASP A CA 1
ATOM 770 C C . ASP A 1 96 ? -12.505 -10.113 10.063 1.00 98.06 96 ASP A C 1
ATOM 772 O O . ASP A 1 96 ? -13.074 -9.804 11.110 1.00 98.06 96 ASP A O 1
ATOM 776 N N . TYR A 1 97 ? -11.344 -9.558 9.691 1.00 97.94 97 TYR A N 1
ATOM 777 C CA . TYR A 1 97 ? -10.675 -8.513 10.462 1.00 97.94 97 TYR A CA 1
ATOM 778 C C . TYR A 1 97 ? -11.563 -7.274 10.621 1.00 97.94 97 TYR A C 1
ATOM 780 O O . TYR A 1 97 ? -11.809 -6.841 11.747 1.00 97.94 97 TYR A O 1
ATOM 788 N N . LEU A 1 98 ? -12.097 -6.739 9.518 1.00 97.56 98 LEU A N 1
ATOM 789 C CA . LEU A 1 98 ? -12.955 -5.550 9.534 1.00 97.56 98 LEU A CA 1
ATOM 790 C C . LEU A 1 98 ? -14.239 -5.771 10.343 1.00 97.56 98 LEU A C 1
ATOM 792 O O . LEU A 1 98 ? -14.597 -4.926 11.160 1.00 97.56 98 LEU A O 1
ATOM 796 N N . VAL A 1 99 ? -14.904 -6.918 10.170 1.00 97.62 99 VAL A N 1
A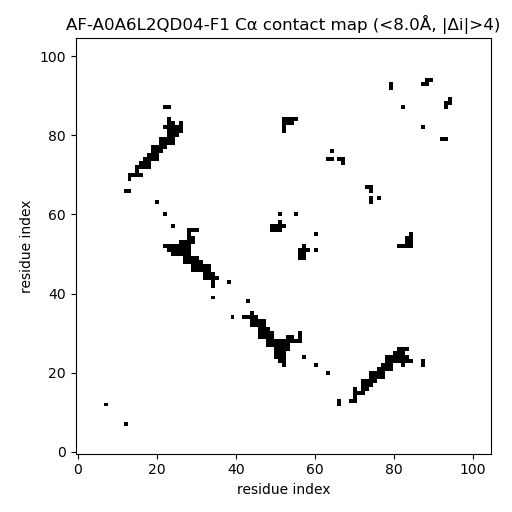TOM 797 C CA . VAL A 1 99 ? -16.076 -7.294 10.975 1.00 97.62 99 VAL A CA 1
ATOM 798 C C . VAL A 1 99 ? -15.702 -7.319 12.452 1.00 97.62 99 VAL A C 1
ATOM 800 O O . VAL A 1 99 ? -16.397 -6.705 13.252 1.00 97.62 99 VAL A O 1
ATOM 803 N N . SER A 1 100 ? -14.570 -7.936 12.808 1.00 96.50 100 SER A N 1
ATOM 804 C CA . SER A 1 100 ? -14.114 -7.991 14.199 1.00 96.50 100 SER A CA 1
ATOM 805 C C . SER A 1 100 ? -13.839 -6.619 14.819 1.00 96.50 100 SER A C 1
ATOM 807 O O . SER A 1 100 ? -13.886 -6.510 16.040 1.00 96.50 100 SER A O 1
ATOM 809 N N . LEU A 1 101 ? -13.530 -5.592 14.021 1.00 95.50 101 LEU A N 1
ATOM 810 C CA . LEU A 1 101 ? -13.370 -4.220 14.508 1.00 95.50 101 LEU A CA 1
ATOM 811 C C . LEU A 1 101 ? -14.720 -3.539 14.710 1.00 95.50 101 LEU A C 1
ATOM 813 O O . LEU A 1 101 ? -14.966 -2.966 15.765 1.00 95.50 101 LEU A O 1
ATOM 817 N N . ILE A 1 102 ?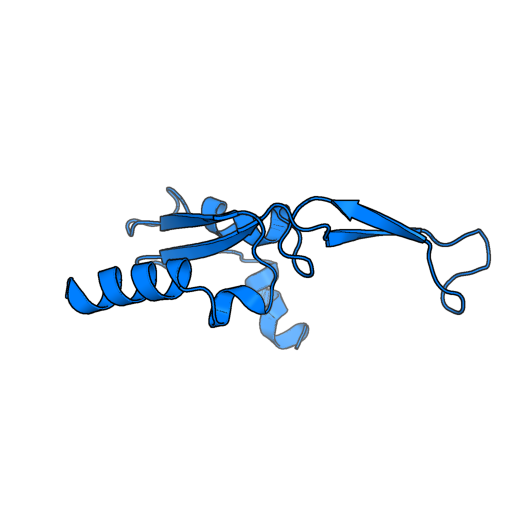 -15.602 -3.635 13.716 1.00 94.88 102 ILE A N 1
ATOM 818 C CA . ILE A 1 102 ? -16.895 -2.943 13.726 1.00 94.88 102 ILE A CA 1
ATOM 819 C C . ILE A 1 102 ? -17.819 -3.516 14.805 1.00 94.88 102 ILE A C 1
ATOM 821 O O . ILE A 1 102 ? -18.540 -2.763 15.446 1.00 94.88 102 ILE A O 1
ATOM 825 N N . THR A 1 103 ? -17.794 -4.831 15.038 1.00 93.00 103 THR A N 1
ATOM 826 C CA . THR A 1 103 ? -18.656 -5.481 16.042 1.00 93.00 103 THR A CA 1
ATOM 827 C C . THR A 1 103 ? -18.090 -5.448 17.464 1.00 93.00 103 THR A C 1
ATOM 829 O O . THR A 1 103 ? -18.715 -5.996 18.366 1.00 93.00 103 THR A O 1
ATOM 832 N N . LYS A 1 104 ? -16.878 -4.914 17.666 1.00 78.06 104 LYS A N 1
ATOM 833 C CA . LYS A 1 104 ? -16.299 -4.687 19.004 1.00 78.06 104 LYS A CA 1
ATOM 834 C C . LYS A 1 104 ? -16.710 -3.343 19.608 1.00 78.06 104 LYS A C 1
ATOM 836 O O . LYS A 1 104 ? -16.438 -3.131 20.789 1.00 78.06 104 LYS A O 1
ATOM 841 N N . LEU A 1 105 ? -17.299 -2.464 18.799 1.00 56.69 105 LEU A N 1
ATOM 842 C CA . LEU A 1 105 ? -17.980 -1.250 19.247 1.00 56.69 105 LEU A CA 1
ATOM 843 C C . LEU A 1 105 ? -19.294 -1.618 19.944 1.00 56.69 105 LEU A C 1
ATOM 845 O O . LEU A 1 105 ? -19.605 -0.950 20.953 1.00 56.69 105 LEU A O 1
#

Sequence (105 aa):
MRKDVERYSVEFEAPDVEVHCLHGYGVDTVSRLVYKPGAFPDQDPDFLYGDGDGTVNIHSLEGCLSWQGKQEKKVYHQTFSSLDHMGILRDKRVRDYLVSLITKL

Mean predicted aligned error: 3.91 Å

Nearest PDB structures (foldseek):
  5bv7-assembly1_A  TM=8.867E-01  e=9.148E-08  Homo sapiens
  4xwg-assembly1_A  TM=8.806E-01  e=1.194E-07  Homo sapiens
  5txf-assembly4_D  TM=8.765E-01  e=3.035E-07  Homo sapiens
  4xx1-assembly2_B  TM=8.675E-01  e=4.839E-07  Homo sapiens
  6mvd-assembly1_A  TM=8.951E-01  e=8.247E-07  Homo sapiens

Secondary structure (DSSP, 8-state):
-HHHHHHHHH-----SS-EEEEEEESB-EEEEEEPPTT-TTTSPPEEEEESBBSSSBHHHHGGGGGGTTSSSS-EEEEEEET--TTGGGT-HHHHHHHHHHHTT-

Solvent-accessible surface area (backbone atoms only — not comparable to full-atom values): 6317 Å² total; per-residue (Å²): 108,67,83,79,44,44,64,54,71,75,54,75,69,56,85,73,49,76,39,78,47,72,46,42,27,76,21,74,4,70,71,45,78,47,63,59,92,88,32,70,87,87,49,89,55,51,78,41,68,40,55,4,13,48,70,54,39,41,78,65,70,52,49,69,62,75,34,60,86,64,38,95,44,57,70,46,82,47,79,37,81,68,24,39,67,73,46,54,84,73,34,64,70,51,50,52,52,53,49,58,56,66,74,69,111

Organism: Coptotermes formosanus (NCBI:txid36987)

Foldseek 3Di:
DCVVCVCCVVVVAQPQEAAEQEFEKDAWAFDDFADDVPRPPPHGTDTDTDMGQNHDHPVRSCSQVVCVVRHPHDYHYDYDYPHHPVNLVVDPVNVVVVCVVVVVD

InterPro domains:
  IPR003386 Lecithin:cholesterol/phospholipid:diacylglycerol acyltransferase [PF02450] (13-90)
  IPR029058 Alpha/Beta hydrolase fold [G3DSA:3.40.50.1820] (8-104)

pLDDT: mean 95.19, std 6.63, range [56.69, 98.75]